Protein AF-A0A927KYG1-F1 (afdb_monomer_lite)

Secondary structure (DSSP, 8-state):
-HHHHHHTTB-TTT--BSS-EEEEE-TTT-BEEEEEEHHHHHHGGG-SSHHHHHHHS-HHHHTT---B-EETTTEEPPPP---HHHHTTSHHHHHHHHHHHHHHHHHTT-

Sequence (110 aa):
MALAAWHGRCCAVCGFHNLRLVEDHNHDTGLIRGLLCRSCNGKEPHDHGLFRKYRERPPVQILDIHLRYWDPRHGYAQPRDTTPRQLDNHPAYALAARLGERLNSHEENQ

Organism: NCBI:txid2746961

Foldseek 3Di:
DVQVVVCVQAAPQPRDHPADWDFAADLQAQWTQGIHHPVCSVCLVPDCPSNVVCVVCGSCNVVVHTDGDADPPPGTRDHDDPDVVVLCVDPVSVVVVVVVVVVVVVVVVD

pLDDT: mean 84.15, std 15.51, range [48.44, 97.75]

InterPro domains:
  IPR004211 Recombination endonuclease VII [PF02945] (3-43)
  IPR038563 Recombination endonuclease VII superfamily [G3DSA:3.40.1800.10] (1-56)
  IPR044925 His-Me finger superfamily [SSF54060] (3-45)

Structure (mmCIF, N/CA/C/O backbone):
data_AF-A0A927KYG1-F1
#
_entry.id   AF-A0A927KYG1-F1
#
loop_
_atom_site.group_PDB
_atom_site.id
_atom_site.type_symbol
_atom_site.label_atom_id
_atom_site.label_alt_id
_atom_site.label_comp_id
_atom_site.label_asym_id
_atom_site.label_entity_id
_atom_site.label_seq_id
_atom_site.pdbx_PDB_ins_code
_atom_site.Cartn_x
_atom_site.Cartn_y
_atom_site.Cartn_z
_atom_site.occupancy
_atom_site.B_iso_or_equiv
_atom_site.auth_seq_id
_atom_site.auth_comp_id
_atom_site.auth_asym_id
_atom_site.auth_atom_id
_atom_site.pdbx_PDB_model_num
ATOM 1 N N . MET A 1 1 ? -15.947 -3.769 0.123 1.00 69.94 1 MET A N 1
ATOM 2 C CA . MET A 1 1 ? -14.811 -4.529 -0.449 1.00 69.94 1 MET A CA 1
ATOM 3 C C . MET A 1 1 ? -14.045 -5.226 0.671 1.00 69.94 1 MET A C 1
ATOM 5 O O . MET A 1 1 ? -13.880 -4.612 1.722 1.00 69.94 1 MET A O 1
ATOM 9 N N . ALA A 1 2 ? -13.597 -6.472 0.466 1.00 88.25 2 ALA A N 1
ATOM 10 C CA . ALA A 1 2 ? -12.969 -7.320 1.494 1.00 88.25 2 ALA A CA 1
ATOM 11 C C . ALA A 1 2 ? -11.737 -6.680 2.164 1.00 88.25 2 ALA A C 1
ATOM 13 O O . ALA A 1 2 ? -11.622 -6.711 3.386 1.00 88.25 2 ALA A O 1
ATOM 14 N N . LEU A 1 3 ? -10.883 -6.000 1.388 1.00 92.81 3 LEU A N 1
ATOM 15 C CA . LEU A 1 3 ? -9.721 -5.272 1.911 1.00 92.81 3 LEU A CA 1
ATOM 16 C C . LEU A 1 3 ? -10.125 -4.184 2.923 1.00 92.81 3 LEU A C 1
ATOM 18 O O . LEU A 1 3 ? -9.593 -4.125 4.026 1.00 92.81 3 LEU A O 1
ATOM 22 N N . ALA A 1 4 ? -11.108 -3.348 2.580 1.00 92.44 4 ALA A N 1
ATOM 23 C CA . ALA A 1 4 ? -11.582 -2.286 3.468 1.00 92.44 4 ALA A CA 1
ATOM 24 C C . ALA A 1 4 ? -12.207 -2.835 4.763 1.00 92.44 4 ALA A C 1
ATOM 26 O O . ALA A 1 4 ? -12.038 -2.235 5.824 1.00 92.44 4 ALA A O 1
ATOM 27 N N . ALA A 1 5 ? -12.897 -3.979 4.678 1.00 93.06 5 ALA A N 1
ATOM 28 C CA . ALA A 1 5 ? -13.460 -4.656 5.842 1.00 93.06 5 ALA A CA 1
ATOM 29 C C . ALA A 1 5 ? -12.360 -5.201 6.766 1.00 93.06 5 ALA A C 1
ATOM 31 O O . ALA A 1 5 ? -12.402 -4.932 7.963 1.00 93.06 5 ALA A O 1
ATOM 32 N N . TRP A 1 6 ? -11.344 -5.874 6.212 1.00 92.88 6 TRP A N 1
ATOM 33 C CA . TRP A 1 6 ? -10.195 -6.371 6.980 1.00 92.88 6 TRP A CA 1
ATOM 34 C C . TRP A 1 6 ? -9.450 -5.247 7.706 1.00 92.88 6 TRP A C 1
ATOM 36 O O . TRP A 1 6 ? -9.061 -5.393 8.859 1.00 92.88 6 TRP A O 1
ATOM 46 N N . HIS A 1 7 ? -9.306 -4.094 7.050 1.00 94.44 7 HIS A N 1
ATOM 47 C CA . HIS A 1 7 ? -8.674 -2.925 7.651 1.00 94.44 7 HIS A CA 1
ATOM 48 C C . HIS A 1 7 ? -9.464 -2.322 8.818 1.00 94.44 7 HIS A C 1
ATOM 50 O O . HIS A 1 7 ? -8.871 -1.611 9.623 1.00 94.44 7 HIS A O 1
ATOM 56 N N . GLY A 1 8 ? -10.786 -2.511 8.897 1.00 93.75 8 GLY A N 1
ATOM 57 C CA . GLY A 1 8 ? -11.591 -1.992 10.009 1.00 93.75 8 GLY A CA 1
ATOM 58 C C . GLY A 1 8 ? -11.488 -0.473 10.221 1.00 93.75 8 GLY A C 1
ATOM 59 O O . GLY A 1 8 ? -11.603 -0.003 11.347 1.00 93.75 8 GLY A O 1
ATOM 60 N N . ARG A 1 9 ? -11.258 0.309 9.152 1.00 92.69 9 ARG A N 1
ATOM 61 C CA . ARG A 1 9 ? -10.961 1.765 9.194 1.00 92.69 9 ARG A CA 1
ATOM 62 C C . ARG A 1 9 ? -9.637 2.135 9.886 1.00 92.69 9 ARG A C 1
ATOM 64 O O . ARG A 1 9 ? -9.462 3.295 10.269 1.00 92.69 9 ARG A O 1
ATOM 71 N N . CYS A 1 10 ? -8.701 1.196 9.986 1.00 96.12 10 CYS A N 1
ATOM 72 C CA . CYS A 1 10 ? -7.368 1.402 10.542 1.00 96.12 10 CYS A CA 1
ATOM 73 C C . CYS A 1 10 ? -6.288 1.440 9.451 1.00 96.12 10 CYS A C 1
ATOM 75 O O . CYS A 1 10 ? -6.343 0.731 8.440 1.00 96.12 10 CYS A O 1
ATOM 77 N N . CYS A 1 11 ? -5.268 2.266 9.677 1.00 97.25 11 CYS A N 1
ATOM 78 C CA . CYS A 1 11 ? -4.049 2.253 8.871 1.00 97.25 11 CYS A CA 1
ATOM 79 C C . CYS A 1 11 ? -3.274 0.948 9.110 1.00 97.25 11 CYS A C 1
ATOM 81 O O . CYS A 1 11 ? -2.988 0.630 10.263 1.00 97.25 11 CYS A O 1
ATOM 83 N N . ALA A 1 12 ? -2.861 0.243 8.050 1.00 96.50 12 ALA A N 1
ATOM 84 C CA . ALA A 1 12 ? -2.082 -0.998 8.200 1.00 96.50 12 ALA A CA 1
ATOM 85 C C . ALA A 1 12 ? -0.705 -0.807 8.856 1.00 96.50 12 ALA A C 1
ATOM 87 O O . ALA A 1 12 ? -0.116 -1.778 9.315 1.00 96.50 12 ALA A O 1
ATOM 88 N N . VAL A 1 13 ? -0.182 0.423 8.887 1.00 95.94 13 VAL A N 1
ATOM 89 C CA . VAL A 1 13 ? 1.153 0.706 9.433 1.00 95.94 13 VAL A CA 1
ATOM 90 C C . VAL A 1 13 ? 1.082 1.234 10.863 1.00 95.94 13 VAL A C 1
ATOM 92 O O . VAL A 1 13 ? 1.708 0.669 11.750 1.00 95.94 13 VAL A O 1
ATOM 95 N N . CYS A 1 14 ? 0.337 2.315 11.113 1.00 95.69 14 CYS A N 1
ATOM 96 C CA . CYS A 1 14 ? 0.289 2.929 12.447 1.00 95.69 14 CYS A CA 1
ATOM 97 C C . CYS A 1 14 ? -0.874 2.450 13.326 1.00 95.69 14 CYS A C 1
ATOM 99 O O . CYS A 1 14 ? -0.923 2.818 14.494 1.00 95.69 14 CYS A O 1
ATOM 101 N N . GLY A 1 15 ? -1.835 1.698 12.781 1.00 95.31 15 GLY A N 1
ATOM 102 C CA . GLY A 1 15 ? -2.982 1.172 13.529 1.00 95.31 15 GLY A CA 1
ATOM 103 C C . GLY A 1 15 ? -4.047 2.201 13.927 1.00 95.31 15 GLY A C 1
ATOM 104 O O . GLY A 1 15 ? -5.117 1.807 14.379 1.00 95.31 15 GLY A O 1
ATOM 105 N N . PHE A 1 16 ? -3.815 3.505 13.737 1.00 96.56 16 PHE A N 1
ATOM 106 C CA . PHE A 1 16 ? -4.803 4.528 14.091 1.00 96.56 16 PHE A CA 1
ATOM 107 C C . PHE A 1 16 ? -6.085 4.423 13.255 1.00 96.56 16 PHE A C 1
ATOM 109 O O . PHE A 1 16 ? -6.041 4.239 12.032 1.00 96.56 16 PHE A O 1
ATOM 116 N N . HIS A 1 17 ? -7.218 4.605 13.936 1.00 92.44 17 HIS A N 1
ATOM 117 C CA . HIS A 1 17 ? -8.566 4.596 13.372 1.00 92.44 17 HIS A CA 1
ATOM 118 C C . HIS A 1 17 ? -9.070 6.015 13.055 1.00 92.44 17 HIS A C 1
ATOM 120 O O . HIS A 1 17 ? -8.482 7.015 13.462 1.00 92.44 17 HIS A O 1
ATOM 126 N N . ASN A 1 18 ? -10.189 6.109 12.327 1.00 87.12 18 ASN A N 1
ATOM 127 C CA . ASN A 1 18 ? -10.878 7.365 11.968 1.00 8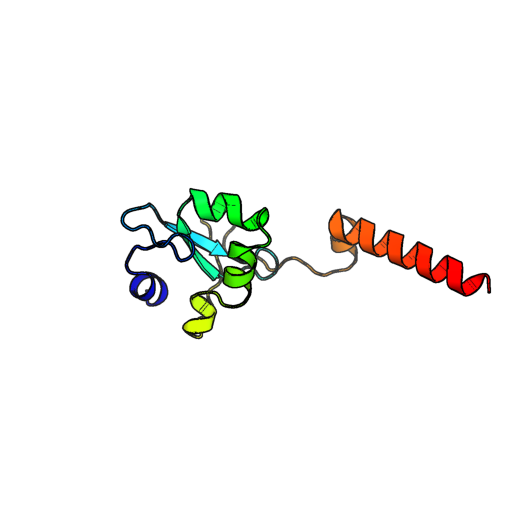7.12 18 ASN A CA 1
ATOM 128 C C . ASN A 1 18 ? -10.072 8.365 11.123 1.00 87.12 18 ASN A C 1
ATOM 130 O O . ASN A 1 18 ? -10.505 9.497 10.918 1.00 87.12 18 ASN A O 1
ATOM 134 N N . LEU A 1 19 ? -8.936 7.946 10.573 1.00 90.12 19 LEU A N 1
ATOM 135 C CA . LEU A 1 19 ? -8.191 8.729 9.599 1.00 90.12 19 LEU A CA 1
ATOM 136 C C . LEU A 1 19 ? -8.738 8.484 8.194 1.00 90.12 19 LEU A C 1
ATOM 138 O O . LEU A 1 19 ? -9.212 7.394 7.871 1.00 90.12 19 LEU A O 1
ATOM 142 N N . ARG A 1 20 ? -8.613 9.488 7.320 1.00 93.94 20 ARG A N 1
ATOM 143 C CA . ARG A 1 20 ? -8.821 9.273 5.885 1.00 93.94 20 ARG A CA 1
ATOM 144 C C . ARG A 1 20 ? -7.737 8.327 5.375 1.00 93.94 20 ARG A C 1
ATOM 146 O O . ARG A 1 20 ? -6.553 8.681 5.393 1.00 93.94 20 ARG A O 1
ATOM 153 N N . LEU A 1 21 ? -8.169 7.155 4.926 1.00 96.56 21 LEU A N 1
ATOM 154 C CA . LEU A 1 21 ? -7.305 6.157 4.318 1.00 96.56 21 LEU A CA 1
ATOM 155 C C . LEU A 1 21 ? -7.200 6.375 2.806 1.00 96.56 21 LEU A C 1
ATOM 157 O O . LEU A 1 21 ? -8.117 6.910 2.178 1.00 96.56 21 LEU A O 1
ATOM 161 N N . VAL A 1 22 ? -6.062 5.978 2.255 1.00 96.12 22 VAL A N 1
ATOM 162 C CA . VAL A 1 22 ? -5.744 5.970 0.829 1.00 96.12 22 VAL A CA 1
ATOM 163 C C . VAL A 1 22 ? -5.220 4.592 0.447 1.00 96.12 22 VAL A C 1
ATOM 165 O O . VAL A 1 22 ? -4.675 3.878 1.292 1.00 96.12 22 VAL A O 1
ATOM 168 N N . GLU A 1 23 ? -5.420 4.221 -0.812 1.00 96.75 23 GLU A N 1
ATOM 169 C CA . GLU A 1 23 ? -4.876 2.995 -1.382 1.00 96.75 23 GLU A CA 1
ATOM 170 C C . GLU A 1 23 ? -3.389 3.188 -1.655 1.00 96.75 23 GLU A C 1
ATOM 172 O O . GLU A 1 23 ? -2.986 3.995 -2.492 1.00 96.75 23 GLU A O 1
ATOM 177 N N . ASP A 1 24 ? -2.583 2.443 -0.918 1.00 96.81 24 ASP A N 1
ATOM 178 C CA . ASP A 1 24 ? -1.156 2.340 -1.145 1.00 96.81 24 ASP A CA 1
ATOM 179 C C . ASP A 1 24 ? -0.890 1.220 -2.160 1.00 96.81 24 ASP A C 1
ATOM 181 O O . ASP A 1 24 ? -1.523 0.1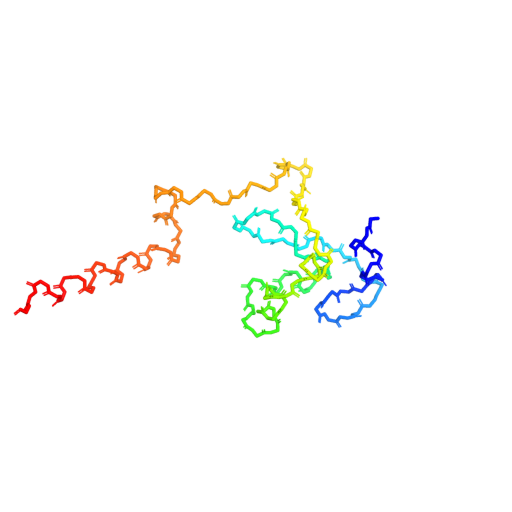60 -2.103 1.00 96.81 24 ASP A O 1
ATOM 185 N N . HIS A 1 25 ? 0.026 1.446 -3.101 1.00 95.75 25 HIS A N 1
ATOM 186 C CA . HIS A 1 25 ? 0.315 0.501 -4.174 1.00 95.75 25 HIS A CA 1
ATOM 187 C C . HIS A 1 25 ? 1.805 0.442 -4.499 1.00 95.75 25 HIS A C 1
ATOM 189 O O . HIS A 1 25 ? 2.562 1.382 -4.274 1.00 95.75 25 HIS A O 1
ATOM 195 N N . ASN A 1 26 ? 2.232 -0.695 -5.038 1.00 93.69 26 ASN A N 1
ATOM 196 C CA . ASN A 1 26 ? 3.580 -0.860 -5.543 1.00 93.69 26 ASN A CA 1
ATOM 197 C C . ASN A 1 26 ? 3.702 -0.145 -6.899 1.00 93.69 26 ASN A C 1
ATOM 199 O O . ASN A 1 26 ? 3.015 -0.499 -7.854 1.00 93.69 26 ASN A O 1
ATOM 203 N N . HIS A 1 27 ? 4.598 0.837 -6.986 1.00 89.00 27 HIS A N 1
ATOM 204 C CA . HIS A 1 27 ? 4.832 1.616 -8.204 1.00 89.00 27 HIS A CA 1
ATOM 205 C C . HIS A 1 27 ? 5.545 0.840 -9.328 1.00 89.00 27 HIS A C 1
ATOM 207 O O . HIS A 1 27 ? 5.578 1.323 -10.456 1.00 89.00 27 HIS A O 1
ATOM 213 N N . ASP A 1 28 ? 6.133 -0.325 -9.044 1.00 88.19 28 ASP A N 1
ATOM 214 C CA . ASP A 1 28 ? 6.699 -1.223 -10.059 1.00 88.19 28 ASP A CA 1
ATOM 215 C C . ASP A 1 28 ? 5.625 -2.085 -10.718 1.00 88.19 28 ASP A C 1
ATOM 217 O O . ASP A 1 28 ? 5.643 -2.293 -11.925 1.00 88.19 28 ASP A O 1
ATOM 221 N N . THR A 1 29 ? 4.672 -2.597 -9.940 1.00 90.69 29 THR A N 1
ATOM 222 C CA . THR A 1 29 ? 3.686 -3.568 -10.444 1.00 90.69 29 THR A CA 1
ATOM 223 C C . THR A 1 29 ? 2.307 -2.969 -10.683 1.00 90.69 29 THR A C 1
ATOM 225 O O . THR A 1 29 ? 1.482 -3.597 -11.347 1.00 90.69 29 THR A O 1
ATOM 228 N N . GLY A 1 30 ? 2.022 -1.798 -10.113 1.00 92.69 30 GLY A N 1
ATOM 229 C CA . GLY A 1 30 ? 0.699 -1.174 -10.076 1.00 92.69 30 GLY A CA 1
ATOM 230 C C . GLY A 1 30 ? -0.299 -1.863 -9.136 1.00 92.69 30 GLY A C 1
ATOM 231 O O . GLY A 1 30 ? -1.482 -1.519 -9.145 1.00 92.69 30 GLY A O 1
ATOM 232 N N . LEU A 1 31 ? 0.133 -2.854 -8.348 1.00 95.88 31 LEU A N 1
ATOM 233 C CA . LEU A 1 31 ? -0.747 -3.602 -7.446 1.00 95.88 31 LEU A CA 1
ATOM 234 C C . LEU A 1 31 ? -0.902 -2.895 -6.099 1.00 95.88 31 LEU A C 1
ATOM 236 O O . LEU A 1 31 ? 0.084 -2.470 -5.495 1.00 95.88 31 LEU A O 1
ATOM 240 N N . ILE A 1 32 ? -2.139 -2.811 -5.613 1.00 97.12 32 ILE A N 1
ATOM 241 C CA . ILE A 1 32 ? -2.462 -2.303 -4.276 1.00 97.12 32 ILE A CA 1
ATOM 242 C C . ILE A 1 32 ? -1.791 -3.196 -3.235 1.00 97.12 32 ILE A C 1
ATOM 244 O O . ILE A 1 32 ? -1.839 -4.411 -3.360 1.00 97.12 32 ILE A O 1
ATOM 248 N N . ARG A 1 33 ? -1.202 -2.602 -2.194 1.00 97.56 33 ARG A N 1
ATOM 249 C CA . ARG A 1 33 ? -0.668 -3.303 -1.017 1.00 97.56 33 ARG A CA 1
ATOM 250 C C . ARG A 1 33 ? -1.662 -3.265 0.145 1.00 97.56 33 ARG A C 1
ATOM 252 O O . ARG A 1 33 ? -1.855 -4.258 0.844 1.00 97.56 33 ARG A O 1
ATOM 259 N N . GLY A 1 34 ? -2.340 -2.140 0.353 1.00 97.06 34 GLY A N 1
ATOM 260 C CA . GLY A 1 34 ? -3.353 -2.004 1.397 1.00 97.06 34 GLY A CA 1
ATOM 261 C C . GLY A 1 34 ? -3.808 -0.563 1.589 1.00 97.06 34 GLY A C 1
ATOM 262 O O . GLY A 1 34 ? -3.560 0.295 0.749 1.00 97.06 34 GLY A O 1
ATOM 263 N N . LEU A 1 35 ? -4.472 -0.297 2.713 1.00 97.44 35 LEU A N 1
ATOM 264 C CA . LEU A 1 35 ? -4.935 1.041 3.072 1.00 97.44 35 LEU A CA 1
ATOM 265 C C . LEU A 1 35 ? -4.042 1.694 4.133 1.00 97.44 35 LEU A C 1
ATOM 267 O O . LEU A 1 35 ? -3.854 1.168 5.237 1.00 97.44 35 LEU A O 1
ATOM 271 N N . LEU A 1 36 ? -3.539 2.886 3.827 1.00 97.75 36 LEU A N 1
ATOM 272 C CA . LEU A 1 36 ? -2.706 3.683 4.726 1.00 97.75 36 LEU A CA 1
ATOM 273 C C . LEU A 1 36 ? -3.357 5.033 5.011 1.00 97.75 36 LEU A C 1
ATOM 275 O O . LEU A 1 36 ? -4.107 5.563 4.199 1.00 97.75 36 LEU A O 1
ATOM 279 N N . CYS A 1 37 ? -3.058 5.641 6.159 1.00 97.62 37 CYS A N 1
ATOM 280 C CA . CYS A 1 37 ? -3.367 7.058 6.338 1.00 97.62 37 CYS A CA 1
ATOM 281 C C . CYS A 1 37 ? -2.423 7.910 5.472 1.00 97.62 37 CYS A C 1
ATOM 283 O O . CYS A 1 37 ? -1.307 7.489 5.161 1.00 97.62 37 CYS A O 1
ATOM 285 N N . ARG A 1 38 ? -2.823 9.145 5.136 1.00 96.50 38 ARG A N 1
ATOM 286 C CA . ARG A 1 38 ? -2.004 10.050 4.300 1.00 96.50 38 ARG A CA 1
ATOM 287 C C . ARG A 1 38 ? -0.575 10.258 4.822 1.00 96.50 38 ARG A C 1
ATOM 289 O O . ARG A 1 38 ? 0.351 10.341 4.026 1.00 96.50 38 ARG A O 1
ATOM 296 N N . SER A 1 39 ? -0.390 10.313 6.144 1.00 95.50 39 SER A N 1
ATOM 297 C CA . SER A 1 39 ? 0.939 10.486 6.748 1.00 95.50 39 SER A CA 1
ATOM 298 C C . SER A 1 39 ? 1.832 9.260 6.544 1.00 95.50 39 SER A C 1
ATOM 300 O O . SER A 1 39 ? 2.981 9.410 6.142 1.00 95.50 39 SER A O 1
ATOM 302 N N . CYS A 1 40 ? 1.307 8.051 6.770 1.00 97.06 40 CYS A N 1
ATOM 303 C CA . CYS A 1 40 ? 2.055 6.819 6.522 1.00 97.06 40 CYS A CA 1
ATOM 304 C C . CYS A 1 40 ? 2.334 6.634 5.030 1.00 97.06 40 CYS A C 1
ATOM 306 O O . CYS A 1 40 ? 3.467 6.345 4.674 1.00 97.06 40 CYS A O 1
ATOM 308 N N . ASN A 1 41 ? 1.346 6.879 4.166 1.00 96.62 41 ASN A N 1
ATOM 309 C CA . ASN A 1 41 ? 1.512 6.772 2.717 1.00 96.62 41 ASN A CA 1
ATOM 310 C C . ASN A 1 41 ? 2.628 7.687 2.187 1.00 96.62 41 ASN A C 1
ATOM 312 O O . ASN A 1 41 ? 3.393 7.287 1.325 1.00 96.62 41 ASN A O 1
ATOM 316 N N . GLY A 1 42 ? 2.752 8.910 2.715 1.00 93.44 42 GLY A N 1
ATOM 317 C CA . GLY A 1 42 ? 3.833 9.821 2.325 1.00 93.44 42 GLY A CA 1
ATOM 318 C C . GLY A 1 42 ? 5.219 9.409 2.836 1.00 93.44 42 GLY A C 1
ATOM 319 O O . GLY A 1 42 ? 6.219 9.779 2.234 1.00 93.44 42 GLY A O 1
ATOM 320 N N . LYS A 1 43 ? 5.296 8.653 3.938 1.00 93.75 43 LYS A N 1
ATOM 321 C CA . LYS A 1 43 ? 6.562 8.155 4.508 1.00 93.75 43 LYS A CA 1
ATOM 322 C C . LYS A 1 43 ? 7.009 6.828 3.907 1.00 93.75 43 LYS A C 1
ATOM 324 O O . LYS A 1 43 ? 8.198 6.531 3.942 1.00 93.75 43 LYS A O 1
ATOM 329 N N . GLU A 1 44 ? 6.072 6.048 3.374 1.00 93.19 44 GLU A N 1
ATOM 330 C CA . GLU A 1 44 ? 6.322 4.706 2.847 1.00 93.19 44 GLU A CA 1
ATOM 331 C C . GLU A 1 44 ? 7.531 4.618 1.901 1.00 93.19 44 GLU A C 1
ATOM 333 O O . GLU A 1 44 ? 8.358 3.724 2.121 1.00 93.19 44 GLU A O 1
ATOM 338 N N . PRO A 1 45 ? 7.727 5.548 0.944 1.00 87.81 45 PRO A N 1
ATOM 339 C CA . PRO A 1 45 ? 8.849 5.472 0.010 1.00 87.81 45 PRO A CA 1
ATOM 340 C C . PRO A 1 45 ? 10.219 5.739 0.649 1.00 87.81 45 PRO A C 1
ATOM 342 O O . PRO A 1 45 ? 11.244 5.424 0.052 1.00 87.81 45 PRO A O 1
ATOM 345 N N . HIS A 1 46 ? 10.252 6.346 1.838 1.00 85.88 46 HIS A N 1
ATOM 346 C CA . HIS A 1 46 ? 11.464 6.901 2.450 1.00 85.88 46 HIS A CA 1
ATOM 347 C C . HIS A 1 46 ? 11.960 6.113 3.667 1.00 85.88 4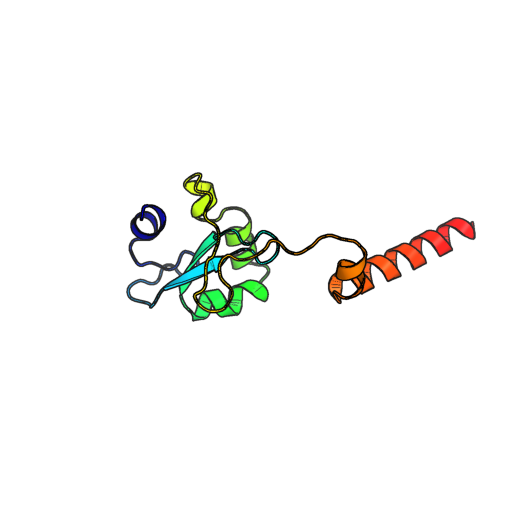6 HIS A C 1
ATOM 349 O O . HIS A 1 46 ? 13.033 6.409 4.189 1.00 85.88 46 HIS A O 1
ATOM 355 N N . ASP A 1 47 ? 11.193 5.131 4.142 1.00 83.31 47 ASP A N 1
ATOM 356 C CA . ASP A 1 47 ? 11.531 4.344 5.325 1.00 83.31 47 ASP A CA 1
ATOM 357 C C . ASP A 1 47 ? 11.766 2.868 4.956 1.00 83.31 47 ASP A C 1
ATOM 359 O O . ASP A 1 47 ? 10.927 2.177 4.363 1.00 83.31 47 ASP A O 1
ATOM 363 N N . HIS A 1 48 ? 12.948 2.373 5.318 1.00 80.00 48 HIS A N 1
ATOM 364 C CA . HIS A 1 48 ? 13.395 1.001 5.075 1.00 80.00 48 HIS A CA 1
ATOM 365 C C . HIS A 1 48 ? 13.247 0.082 6.298 1.00 80.00 48 HIS A C 1
ATOM 367 O O . HIS A 1 48 ? 13.564 -1.104 6.209 1.00 80.00 48 HIS A O 1
ATOM 373 N N . GLY A 1 49 ? 12.753 0.597 7.425 1.00 89.94 49 GLY A N 1
ATOM 374 C CA . GLY A 1 49 ? 12.451 -0.155 8.636 1.00 89.94 49 GLY A CA 1
ATOM 375 C C . GLY A 1 49 ? 11.025 -0.700 8.617 1.00 89.94 49 GLY A C 1
ATOM 376 O O . GLY A 1 49 ? 10.749 -1.753 8.039 1.00 89.94 49 GLY A O 1
ATOM 377 N N . LEU A 1 50 ? 10.097 0.013 9.259 1.00 91.00 50 LEU A N 1
ATOM 378 C CA . LEU A 1 50 ? 8.716 -0.450 9.444 1.00 91.00 50 LEU A CA 1
ATOM 379 C C . LEU A 1 50 ? 8.019 -0.740 8.106 1.00 91.00 50 LEU A C 1
ATOM 381 O O . LEU A 1 50 ? 7.361 -1.770 7.949 1.00 91.00 50 LEU A O 1
ATOM 385 N N . PHE A 1 51 ? 8.212 0.132 7.119 1.00 94.56 51 PHE A N 1
ATOM 386 C CA . PHE A 1 51 ? 7.558 -0.010 5.821 1.00 94.56 51 PHE A CA 1
ATOM 387 C C . PHE A 1 51 ? 8.147 -1.132 4.971 1.00 94.56 51 PHE A C 1
ATOM 389 O O . PHE A 1 51 ? 7.449 -1.674 4.119 1.00 94.56 51 PHE A O 1
ATOM 396 N N . ARG A 1 52 ? 9.385 -1.567 5.235 1.00 93.44 52 ARG A N 1
ATOM 397 C CA . ARG A 1 52 ? 9.917 -2.780 4.606 1.00 93.44 52 ARG A CA 1
ATOM 398 C C . ARG A 1 52 ? 9.102 -4.006 5.012 1.00 93.44 52 ARG A C 1
ATOM 400 O O . ARG A 1 52 ? 8.688 -4.750 4.134 1.00 93.44 52 ARG A O 1
ATOM 407 N N . LYS A 1 53 ? 8.791 -4.170 6.301 1.00 93.44 53 LYS A N 1
ATOM 408 C CA . LYS A 1 53 ? 7.947 -5.287 6.769 1.00 93.44 53 LYS A CA 1
ATOM 409 C C . LYS A 1 53 ? 6.541 -5.228 6.173 1.00 93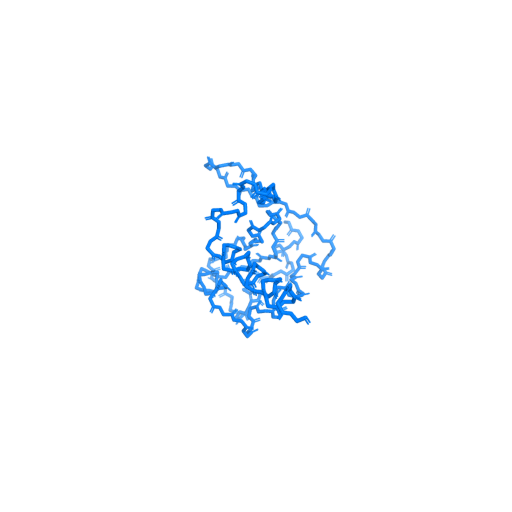.44 53 LYS A C 1
ATOM 411 O O . LYS A 1 53 ? 5.991 -6.249 5.778 1.00 93.44 53 LYS A O 1
ATOM 416 N N . TYR A 1 54 ? 5.981 -4.022 6.068 1.00 95.81 54 TYR A N 1
ATOM 417 C CA . TYR A 1 54 ? 4.707 -3.803 5.383 1.00 95.81 54 TYR A CA 1
ATOM 418 C C . TYR A 1 54 ? 4.758 -4.239 3.907 1.00 95.81 54 TYR A C 1
ATOM 420 O O . TYR A 1 54 ? 3.834 -4.897 3.440 1.00 95.81 54 TYR A O 1
ATOM 428 N N . ARG A 1 55 ? 5.849 -3.935 3.188 1.00 95.06 55 ARG A N 1
ATOM 429 C CA . ARG A 1 55 ? 6.069 -4.372 1.797 1.00 95.06 55 ARG A CA 1
ATOM 430 C C . ARG A 1 55 ? 6.273 -5.879 1.652 1.00 95.06 55 ARG A C 1
ATOM 432 O O . ARG A 1 55 ? 5.844 -6.438 0.651 1.00 95.06 55 ARG A O 1
ATOM 439 N N . GLU A 1 56 ? 6.931 -6.515 2.618 1.00 94.31 56 GLU A N 1
ATOM 440 C CA . GLU A 1 56 ? 7.206 -7.959 2.618 1.00 94.31 56 GLU A CA 1
ATOM 441 C C . GLU A 1 56 ? 5.952 -8.802 2.880 1.00 94.31 56 GLU A C 1
ATOM 443 O O . GLU A 1 56 ? 5.891 -9.952 2.449 1.00 94.31 56 GLU A O 1
ATOM 448 N N . ARG A 1 57 ? 4.964 -8.257 3.602 1.00 95.44 57 ARG A N 1
ATOM 449 C CA . ARG A 1 57 ? 3.713 -8.964 3.905 1.00 95.44 57 ARG A CA 1
ATOM 450 C C . ARG A 1 57 ? 2.508 -8.013 3.986 1.00 95.44 57 ARG A C 1
ATOM 452 O O . ARG A 1 57 ? 1.947 -7.820 5.070 1.00 95.44 57 ARG A O 1
ATOM 459 N N . PRO A 1 58 ? 2.103 -7.397 2.864 1.00 96.50 58 PRO A N 1
ATOM 460 C CA . PRO A 1 58 ? 1.014 -6.435 2.841 1.00 96.50 58 PRO A CA 1
ATOM 461 C C . PRO A 1 58 ? -0.358 -7.103 3.056 1.00 96.50 58 PRO A C 1
ATOM 463 O O . PRO A 1 58 ? -0.519 -8.295 2.777 1.00 96.50 58 PRO A O 1
ATOM 466 N N . PRO A 1 59 ? -1.379 -6.343 3.496 1.00 96.94 59 PRO A N 1
ATOM 467 C CA . PRO A 1 59 ? -2.743 -6.839 3.696 1.00 96.94 59 PRO A CA 1
ATOM 468 C C . PRO A 1 59 ? -3.311 -7.641 2.524 1.00 96.94 59 PRO A C 1
ATOM 470 O O . PRO A 1 59 ? -3.920 -8.686 2.735 1.00 96.94 59 PRO A O 1
ATOM 473 N N . VAL A 1 60 ? -3.080 -7.196 1.286 1.00 96.94 60 VAL A N 1
ATOM 474 C CA . VAL A 1 60 ? -3.563 -7.925 0.105 1.00 96.94 60 VAL A CA 1
ATOM 475 C C . VAL A 1 60 ? -2.946 -9.319 -0.023 1.00 96.94 60 VAL A C 1
ATOM 477 O O . VAL A 1 60 ? -3.643 -10.236 -0.428 1.00 96.94 60 VAL A O 1
ATOM 480 N N . GLN A 1 61 ? -1.686 -9.511 0.384 1.00 96.12 61 GLN A N 1
ATOM 481 C CA . GLN A 1 61 ? -1.020 -10.814 0.333 1.00 96.12 61 GLN A CA 1
ATOM 482 C C . GLN A 1 61 ? -1.549 -11.736 1.432 1.00 96.12 61 GLN A C 1
ATOM 484 O O . GLN A 1 61 ? -1.729 -12.925 1.206 1.00 96.12 61 GLN A O 1
ATOM 489 N N . ILE A 1 62 ? -1.829 -11.191 2.621 1.00 95.69 62 ILE A N 1
ATOM 490 C CA . ILE A 1 62 ? -2.443 -11.947 3.726 1.00 95.69 62 ILE A CA 1
ATOM 491 C C . ILE A 1 62 ? -3.825 -12.476 3.320 1.00 95.69 62 ILE A C 1
ATOM 493 O O . ILE A 1 62 ? -4.219 -13.558 3.746 1.00 95.69 62 ILE A O 1
ATOM 497 N N . LEU A 1 63 ? -4.548 -11.705 2.509 1.00 95.69 63 LEU A N 1
ATOM 498 C CA . LEU A 1 63 ? -5.895 -12.016 2.041 1.00 95.69 63 LEU A CA 1
ATOM 499 C C . LEU A 1 63 ? -5.941 -12.742 0.690 1.00 95.69 63 LEU A C 1
ATOM 501 O O . LEU A 1 63 ? -7.037 -13.058 0.239 1.00 95.69 63 LEU A O 1
ATOM 505 N N . ASP A 1 64 ? -4.793 -12.960 0.046 1.00 96.06 64 ASP A N 1
ATOM 506 C CA . ASP A 1 64 ? -4.680 -13.483 -1.323 1.00 96.06 64 ASP A CA 1
ATOM 507 C C . ASP A 1 64 ? -5.515 -12.700 -2.364 1.00 96.06 64 ASP A C 1
ATOM 509 O O . ASP A 1 64 ? -6.204 -13.237 -3.230 1.00 96.06 64 ASP A O 1
ATOM 513 N N . ILE A 1 65 ? -5.480 -11.372 -2.261 1.00 94.44 65 ILE A N 1
ATOM 514 C CA . ILE A 1 65 ? -6.205 -10.444 -3.130 1.00 94.44 65 ILE A CA 1
ATOM 515 C C . ILE A 1 65 ? -5.230 -9.796 -4.115 1.00 94.44 65 ILE A C 1
ATOM 517 O O . ILE A 1 65 ? -4.197 -9.261 -3.728 1.00 94.44 65 ILE A O 1
ATOM 521 N N . HIS A 1 66 ? -5.605 -9.747 -5.391 1.00 94.12 66 HIS A N 1
ATOM 522 C CA . HIS A 1 66 ? -4.811 -9.109 -6.440 1.00 94.12 66 HIS A CA 1
ATOM 523 C C . HIS A 1 66 ? -5.611 -7.975 -7.082 1.00 94.12 66 HIS A C 1
ATOM 525 O O . HIS A 1 66 ? -6.408 -8.191 -7.992 1.00 94.12 66 HIS A O 1
ATOM 531 N N . LEU A 1 67 ? -5.416 -6.752 -6.583 1.00 93.69 67 LEU A N 1
ATOM 532 C CA . LEU A 1 67 ? -6.098 -5.558 -7.083 1.00 93.69 67 LEU A CA 1
ATOM 533 C C . LEU A 1 67 ? -5.101 -4.592 -7.706 1.00 93.69 67 LEU A C 1
ATOM 535 O O . LEU A 1 67 ? -4.040 -4.324 -7.143 1.00 93.69 67 LEU A O 1
ATOM 539 N N . ARG A 1 68 ? -5.472 -4.043 -8.860 1.00 95.06 68 ARG A N 1
ATOM 540 C CA . ARG A 1 68 ? -4.708 -3.000 -9.537 1.00 95.06 68 ARG A CA 1
ATOM 541 C C . ARG A 1 68 ? -5.195 -1.637 -9.082 1.00 95.06 68 ARG A C 1
ATOM 543 O O . ARG A 1 68 ? -6.402 -1.406 -9.045 1.00 95.06 68 ARG A O 1
ATOM 550 N N . TYR A 1 69 ? -4.256 -0.760 -8.753 1.00 95.44 69 TYR A N 1
ATOM 551 C CA . TYR A 1 69 ? -4.575 0.616 -8.404 1.00 95.44 69 TYR A CA 1
ATOM 552 C C . TYR A 1 69 ? -5.217 1.322 -9.599 1.00 95.44 69 TYR A C 1
ATOM 554 O O . TYR A 1 69 ? -4.822 1.091 -10.745 1.00 95.44 69 TYR A O 1
ATOM 562 N N . TRP A 1 70 ? -6.205 2.167 -9.327 1.00 95.12 70 TRP A N 1
ATOM 563 C CA . TRP A 1 70 ? -6.891 2.966 -10.332 1.00 95.12 70 TRP A CA 1
ATOM 564 C C . TRP A 1 70 ? -7.033 4.398 -9.840 1.00 95.12 70 TRP A C 1
ATOM 566 O O . TRP A 1 70 ? -7.435 4.632 -8.699 1.00 95.12 70 TRP A O 1
ATOM 576 N N . ASP A 1 71 ? -6.755 5.355 -10.717 1.00 92.38 71 ASP A N 1
ATOM 577 C CA . ASP A 1 71 ? -7.009 6.761 -10.457 1.00 92.38 71 ASP A CA 1
ATOM 578 C C . ASP A 1 71 ? -7.813 7.409 -11.597 1.00 92.38 71 ASP A C 1
ATOM 580 O O . ASP A 1 71 ? -7.677 7.033 -12.762 1.00 92.38 71 ASP A O 1
ATOM 584 N N . PRO A 1 72 ? -8.650 8.411 -11.291 1.00 93.56 72 PRO A N 1
ATOM 585 C CA . PRO A 1 72 ? -9.540 9.019 -12.277 1.00 93.56 72 PRO A CA 1
ATOM 586 C C . PRO A 1 72 ? -8.822 9.845 -13.353 1.00 93.56 72 PRO A C 1
ATOM 588 O O . PRO A 1 72 ? -9.468 10.246 -14.318 1.00 93.56 72 PRO A O 1
ATOM 591 N N . ARG A 1 73 ? -7.528 10.153 -13.192 1.00 91.88 73 ARG A N 1
ATOM 592 C CA . ARG A 1 73 ? -6.751 10.966 -14.139 1.00 91.88 73 ARG A CA 1
ATOM 593 C C . ARG A 1 73 ? -5.932 10.110 -15.102 1.00 91.88 73 ARG A C 1
ATOM 595 O O . ARG A 1 73 ? -5.854 10.469 -16.271 1.00 91.88 73 ARG A O 1
ATOM 602 N N . HIS A 1 74 ? -5.342 9.010 -14.635 1.00 87.62 74 HIS A N 1
ATOM 603 C CA . HIS A 1 74 ? -4.456 8.161 -15.447 1.00 87.62 74 HIS A CA 1
ATOM 604 C C . HIS A 1 74 ? -5.003 6.745 -15.681 1.00 87.62 74 HIS A C 1
ATOM 606 O O . HIS A 1 74 ? -4.411 5.973 -16.433 1.00 87.62 74 HIS A O 1
ATOM 612 N N . GLY A 1 75 ? -6.146 6.400 -15.087 1.00 93.44 75 GLY A N 1
ATOM 613 C CA . GLY A 1 75 ? -6.733 5.070 -15.187 1.00 93.44 75 GLY A CA 1
ATOM 614 C C . GLY A 1 75 ? -6.016 4.060 -14.292 1.00 93.44 75 GLY A C 1
ATOM 615 O O . GLY A 1 75 ? -5.601 4.377 -13.179 1.00 93.44 75 GLY A O 1
ATOM 616 N N . TYR A 1 76 ? -5.908 2.811 -14.748 1.00 94.31 76 TYR A N 1
ATOM 617 C CA . TYR A 1 76 ? -5.197 1.776 -13.997 1.00 94.31 76 TYR A CA 1
ATOM 618 C C . TYR A 1 76 ? -3.690 2.035 -13.986 1.00 94.31 76 TYR A C 1
ATOM 620 O O . TYR A 1 76 ? -3.104 2.300 -15.039 1.00 94.31 76 TYR A O 1
ATOM 628 N N . ALA A 1 77 ? -3.062 1.875 -12.816 1.00 91.75 77 ALA A N 1
ATOM 629 C CA . ALA A 1 77 ? -1.613 1.913 -12.685 1.00 91.75 77 ALA A CA 1
ATOM 630 C C . ALA A 1 77 ? -0.983 0.882 -13.618 1.00 91.75 77 ALA A C 1
ATOM 632 O O . ALA A 1 77 ? -1.190 -0.332 -13.480 1.00 91.75 77 ALA A O 1
ATOM 633 N N . GLN A 1 78 ? -0.201 1.397 -14.558 1.00 87.19 78 GLN A N 1
ATOM 634 C CA . GLN A 1 78 ? 0.611 0.569 -15.423 1.00 87.19 78 GLN A CA 1
ATOM 635 C C . GLN A 1 78 ? 1.797 0.037 -14.616 1.00 87.19 78 GLN A C 1
ATOM 637 O O . GLN A 1 78 ? 2.383 0.788 -13.829 1.00 87.19 78 GLN A O 1
ATOM 642 N N . PRO A 1 79 ? 2.153 -1.247 -14.777 1.00 84.50 79 PRO A N 1
ATOM 643 C CA . PRO A 1 79 ? 3.449 -1.728 -14.339 1.00 84.50 79 PRO A CA 1
ATOM 644 C C . PRO A 1 79 ? 4.542 -0.849 -14.943 1.00 84.50 79 PRO A C 1
ATOM 646 O O . PRO A 1 79 ? 4.418 -0.370 -16.072 1.00 84.50 79 PRO A O 1
ATOM 649 N N . ARG A 1 80 ? 5.615 -0.634 -14.192 1.00 80.00 80 ARG A N 1
ATOM 650 C CA . ARG A 1 80 ? 6.786 0.061 -14.703 1.00 80.00 80 ARG A CA 1
ATOM 651 C C . ARG A 1 80 ? 7.366 -0.764 -15.846 1.00 80.00 80 ARG A C 1
ATOM 653 O O . ARG A 1 80 ? 7.649 -1.948 -15.670 1.00 80.00 80 ARG A O 1
ATOM 660 N N . ASP A 1 81 ? 7.542 -0.133 -17.001 1.00 68.06 81 ASP A N 1
ATOM 661 C CA . ASP A 1 81 ? 8.203 -0.763 -18.136 1.00 68.06 81 ASP A CA 1
ATOM 662 C C . ASP A 1 81 ? 9.641 -1.121 -17.751 1.00 68.06 81 ASP A C 1
ATOM 664 O O . ASP A 1 81 ? 10.480 -0.254 -17.505 1.00 68.06 81 ASP A O 1
ATOM 668 N N . THR A 1 82 ? 9.931 -2.419 -17.708 1.00 62.69 82 THR A N 1
ATOM 669 C CA . THR A 1 82 ? 11.278 -2.962 -17.479 1.00 62.69 82 THR A CA 1
ATOM 670 C C . THR A 1 82 ? 12.074 -3.082 -18.777 1.00 62.69 82 THR A C 1
ATOM 672 O O . THR A 1 82 ? 13.101 -3.759 -18.819 1.00 62.69 82 THR A O 1
ATOM 675 N N . THR A 1 83 ? 11.623 -2.436 -19.857 1.00 58.41 83 THR A N 1
ATOM 676 C CA . THR A 1 83 ? 12.399 -2.404 -21.096 1.00 58.41 83 THR A CA 1
ATOM 677 C C . THR A 1 83 ? 13.722 -1.661 -20.843 1.00 58.41 83 THR A C 1
ATOM 679 O O . THR A 1 83 ? 13.715 -0.609 -20.192 1.00 58.41 83 THR A O 1
ATOM 682 N N . PRO A 1 84 ? 14.869 -2.169 -21.342 1.00 52.94 84 PRO A N 1
ATOM 683 C CA . PRO A 1 84 ? 16.192 -1.605 -21.043 1.00 52.94 84 PRO A CA 1
ATOM 684 C C . PRO A 1 84 ? 16.270 -0.088 -21.263 1.00 52.94 84 PRO A C 1
ATOM 686 O O . PRO A 1 84 ? 16.755 0.652 -20.416 1.00 52.94 84 PRO A O 1
ATOM 689 N N . ARG A 1 85 ? 15.630 0.393 -22.334 1.00 52.75 85 ARG A N 1
ATOM 690 C CA . ARG A 1 85 ? 15.644 1.796 -22.765 1.00 52.75 85 ARG A CA 1
ATOM 691 C C . ARG A 1 85 ? 15.018 2.785 -21.765 1.00 52.75 85 ARG A C 1
ATOM 693 O O . ARG A 1 85 ? 15.300 3.979 -21.837 1.00 52.75 85 ARG A O 1
ATOM 700 N N . GLN A 1 86 ? 14.147 2.327 -20.861 1.00 51.56 86 GLN A N 1
ATOM 701 C CA . GLN A 1 86 ? 13.565 3.149 -19.788 1.00 51.56 86 GLN A CA 1
ATOM 702 C C . GLN A 1 86 ? 14.268 2.963 -18.438 1.00 51.56 86 GLN A C 1
ATOM 704 O O . GLN A 1 86 ? 14.276 3.902 -17.639 1.00 51.56 86 GLN A O 1
ATOM 709 N N . LEU A 1 87 ? 14.902 1.810 -18.202 1.00 52.16 87 LEU A N 1
ATOM 710 C CA . LEU A 1 87 ? 15.738 1.569 -17.019 1.00 52.16 87 LEU A CA 1
ATOM 711 C C . LEU A 1 87 ? 16.984 2.469 -17.017 1.00 52.16 87 LEU A C 1
ATOM 713 O O . LEU A 1 87 ? 17.355 2.979 -15.959 1.00 52.16 87 LEU A O 1
ATOM 717 N N . ASP A 1 88 ? 17.544 2.760 -18.195 1.00 50.53 88 ASP A N 1
ATOM 718 C CA . ASP A 1 88 ? 18.693 3.663 -18.377 1.00 50.53 88 ASP A CA 1
ATOM 719 C C . ASP A 1 88 ? 18.436 5.086 -17.844 1.00 50.53 88 ASP A C 1
ATOM 721 O O . ASP A 1 88 ? 19.352 5.776 -17.395 1.00 50.53 88 ASP A O 1
ATOM 725 N N . ASN A 1 89 ? 17.171 5.523 -17.841 1.00 51.69 89 ASN A N 1
ATOM 726 C CA . ASN A 1 89 ? 16.771 6.859 -17.392 1.00 51.69 89 ASN A CA 1
ATOM 727 C C . ASN A 1 89 ? 16.415 6.922 -15.898 1.00 51.69 89 ASN A C 1
ATOM 729 O O . ASN A 1 89 ? 16.138 8.006 -15.379 1.00 51.69 89 ASN A O 1
ATOM 733 N N . HIS A 1 90 ? 16.406 5.791 -15.184 1.00 57.38 90 HIS A N 1
ATOM 734 C CA . HIS A 1 90 ? 16.095 5.770 -13.759 1.00 57.38 90 HIS A CA 1
ATOM 735 C C . HIS A 1 90 ? 17.385 5.879 -12.922 1.00 57.38 90 HIS A C 1
ATOM 737 O O . HIS A 1 90 ? 18.261 5.017 -13.027 1.00 57.38 90 HIS A O 1
ATOM 743 N N . PRO A 1 91 ? 17.518 6.876 -12.023 1.00 59.88 91 PRO A N 1
ATOM 744 C CA . PRO A 1 91 ? 18.789 7.196 -11.361 1.00 59.88 91 PRO A CA 1
ATOM 745 C C . PRO A 1 91 ? 19.369 6.040 -10.529 1.00 59.88 91 PRO A C 1
ATOM 747 O O . PRO A 1 91 ? 20.586 5.896 -10.441 1.00 59.88 91 PRO A O 1
ATOM 750 N N . ALA A 1 92 ? 18.517 5.179 -9.963 1.00 61.81 92 ALA A N 1
ATOM 751 C CA . ALA A 1 92 ? 18.965 3.996 -9.222 1.00 61.81 92 ALA A CA 1
ATOM 752 C C . ALA A 1 92 ? 19.599 2.913 -10.122 1.00 61.81 92 ALA A C 1
ATOM 754 O O . ALA A 1 92 ? 20.544 2.249 -9.703 1.00 61.81 92 ALA A O 1
ATOM 755 N N . TYR A 1 93 ? 19.116 2.754 -11.359 1.00 59.34 93 TYR A N 1
ATOM 756 C CA . TYR A 1 93 ? 19.609 1.740 -12.297 1.00 59.34 93 TYR A CA 1
ATOM 757 C C . TYR A 1 93 ? 20.788 2.256 -13.123 1.00 59.34 93 TYR A C 1
ATOM 759 O O . TYR A 1 93 ? 21.726 1.502 -13.359 1.00 59.34 93 TYR A O 1
ATOM 767 N N . ALA A 1 94 ? 20.822 3.555 -13.440 1.00 61.19 94 ALA A N 1
ATOM 768 C CA . ALA A 1 94 ? 22.000 4.205 -14.013 1.00 61.19 94 ALA A CA 1
ATOM 769 C C . ALA A 1 94 ? 23.249 4.042 -13.122 1.00 61.19 94 ALA A C 1
ATOM 771 O O . ALA A 1 94 ? 24.352 3.843 -13.628 1.00 61.19 94 ALA A O 1
ATOM 772 N N . LEU A 1 95 ? 23.094 4.087 -11.791 1.00 64.06 95 LEU A N 1
ATOM 773 C CA . LEU A 1 95 ? 24.192 3.791 -10.866 1.00 64.06 95 LEU A CA 1
ATOM 774 C C . LEU A 1 95 ? 24.597 2.310 -10.915 1.00 64.06 95 LEU A C 1
ATOM 776 O O . LEU A 1 95 ? 25.787 2.017 -10.978 1.00 64.06 95 LEU A O 1
ATOM 780 N N . ALA A 1 96 ? 23.629 1.389 -10.911 1.00 65.69 96 ALA A N 1
ATOM 781 C CA . ALA A 1 96 ? 23.896 -0.048 -10.986 1.00 65.69 96 ALA A CA 1
ATOM 782 C C . ALA A 1 96 ? 24.617 -0.441 -12.290 1.00 65.69 96 ALA A C 1
ATOM 784 O O . ALA A 1 96 ? 25.578 -1.206 -12.240 1.00 65.69 96 ALA A O 1
ATOM 785 N N . ALA A 1 97 ? 24.222 0.140 -13.426 1.00 62.72 97 ALA A N 1
ATOM 786 C CA . ALA A 1 97 ? 24.878 -0.054 -14.718 1.00 62.72 97 ALA A CA 1
ATOM 787 C C . ALA A 1 97 ? 26.340 0.428 -14.693 1.00 62.72 97 ALA A C 1
ATOM 789 O O . ALA A 1 97 ? 27.246 -0.343 -14.996 1.00 62.72 97 ALA A O 1
ATOM 790 N N . ARG A 1 98 ? 26.592 1.655 -14.207 1.00 66.75 98 ARG A N 1
ATOM 791 C CA . ARG A 1 98 ? 27.958 2.205 -14.060 1.00 66.75 98 ARG A CA 1
ATOM 792 C C . ARG A 1 98 ? 28.835 1.392 -13.105 1.00 66.75 98 ARG A C 1
ATOM 794 O O . ARG A 1 98 ? 30.047 1.314 -13.288 1.00 66.75 98 ARG A O 1
ATOM 801 N N . LEU A 1 99 ? 28.246 0.832 -12.047 1.00 70.56 99 LEU A N 1
ATOM 802 C CA . LEU A 1 99 ? 28.958 -0.054 -11.125 1.00 70.56 99 LEU A CA 1
ATOM 803 C C . LEU A 1 99 ? 29.317 -1.380 -11.803 1.00 70.56 99 LEU A C 1
ATOM 805 O O . LEU A 1 99 ? 30.448 -1.829 -11.650 1.00 70.56 99 LEU A O 1
ATOM 809 N N . GLY A 1 100 ? 28.402 -1.963 -12.582 1.00 68.31 100 GLY A N 1
ATOM 810 C CA . GLY A 1 100 ? 28.665 -3.165 -13.378 1.00 68.31 100 GLY A CA 1
ATOM 811 C C . GLY A 1 100 ? 29.782 -2.965 -14.407 1.00 68.31 100 GLY A C 1
ATOM 812 O O . GLY A 1 100 ? 30.708 -3.768 -14.461 1.00 68.31 100 GLY A O 1
ATOM 813 N N . GLU A 1 101 ? 29.761 -1.855 -15.150 1.00 71.00 101 GLU A N 1
ATOM 814 C CA . GLU A 1 101 ? 30.823 -1.493 -16.105 1.00 71.00 101 GLU A CA 1
ATOM 815 C C . GLU A 1 101 ? 32.196 -1.389 -15.425 1.00 71.00 101 GLU A C 1
ATOM 817 O O . GLU A 1 101 ? 33.183 -1.937 -15.918 1.00 71.00 101 GLU A O 1
ATOM 822 N N . ARG A 1 102 ? 32.260 -0.740 -14.253 1.00 68.44 102 ARG A N 1
ATOM 823 C CA . ARG A 1 102 ? 33.501 -0.647 -13.471 1.00 68.44 102 ARG A CA 1
ATOM 824 C C . ARG A 1 102 ? 34.007 -2.016 -13.026 1.00 68.44 102 ARG A C 1
ATOM 826 O O . ARG A 1 102 ? 35.207 -2.249 -13.112 1.00 68.44 102 ARG A O 1
ATOM 833 N N . LEU A 1 103 ? 33.131 -2.901 -12.554 1.00 66.75 103 LEU A N 1
ATOM 834 C CA . LEU A 1 103 ? 33.529 -4.239 -12.104 1.00 66.75 103 LEU A CA 1
ATOM 835 C C . LEU A 1 103 ? 34.088 -5.076 -13.265 1.00 66.75 103 LEU A C 1
ATOM 837 O O . LEU A 1 103 ? 35.187 -5.607 -13.130 1.00 66.75 103 LEU A O 1
ATOM 841 N N . ASN A 1 104 ? 33.428 -5.079 -14.426 1.00 66.44 104 ASN A N 1
ATOM 842 C CA . ASN A 1 104 ? 33.918 -5.800 -15.608 1.00 66.44 104 ASN A CA 1
ATOM 843 C C . ASN A 1 104 ? 35.265 -5.254 -16.114 1.00 66.44 104 ASN A C 1
ATOM 845 O O . ASN A 1 104 ? 36.161 -6.022 -16.447 1.00 66.44 104 ASN A O 1
ATOM 849 N N . SER A 1 105 ? 35.461 -3.930 -16.099 1.00 60.88 105 SER A N 1
ATOM 850 C CA . SER A 1 105 ? 36.735 -3.318 -16.522 1.00 60.88 105 SER A CA 1
ATOM 851 C C . SER A 1 105 ? 37.926 -3.618 -15.593 1.00 60.88 105 SER A C 1
ATOM 853 O O . SER A 1 105 ? 39.081 -3.446 -15.988 1.00 60.88 105 SER A O 1
ATOM 855 N N . HIS A 1 106 ? 37.663 -4.057 -14.357 1.00 58.75 106 HIS A N 1
ATOM 856 C CA . HIS A 1 106 ? 38.690 -4.530 -13.426 1.00 58.75 106 HIS A CA 1
ATOM 857 C C . HIS A 1 106 ? 39.019 -6.018 -13.615 1.00 58.75 106 HIS A C 1
ATOM 859 O O . HIS A 1 106 ? 40.147 -6.408 -13.322 1.00 58.75 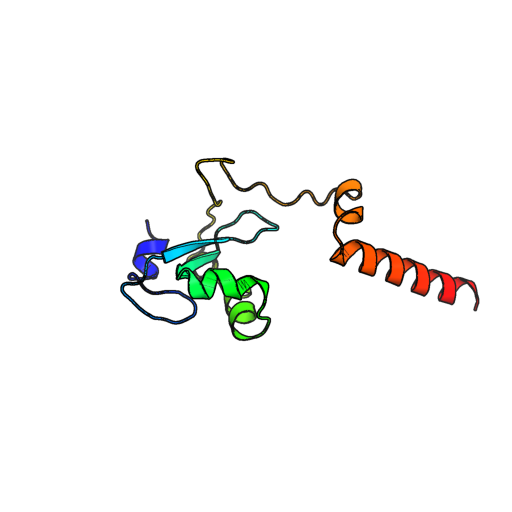106 HIS A O 1
ATOM 865 N N . GLU A 1 107 ? 38.080 -6.825 -14.117 1.00 57.00 107 GLU A N 1
ATOM 866 C CA . GLU A 1 107 ? 38.298 -8.244 -14.432 1.00 57.00 107 GLU A CA 1
ATOM 867 C C . GLU A 1 107 ? 39.058 -8.443 -15.753 1.00 57.00 107 GLU A C 1
ATOM 869 O O . GLU A 1 107 ? 39.848 -9.371 -15.860 1.00 57.00 107 GLU A O 1
ATOM 874 N N . GLU A 1 108 ? 38.902 -7.549 -16.735 1.00 57.06 108 GLU A N 1
ATOM 875 C CA . GLU A 1 108 ? 39.627 -7.622 -18.020 1.00 57.06 108 GLU A CA 1
ATOM 876 C C . GLU A 1 108 ? 41.105 -7.177 -17.943 1.00 57.06 108 GLU A C 1
ATOM 878 O O . GLU A 1 108 ? 41.850 -7.340 -18.907 1.00 57.06 108 GLU A O 1
ATOM 883 N N . ASN A 1 109 ? 41.539 -6.610 -16.812 1.00 55.16 109 ASN A N 1
ATOM 884 C CA . ASN A 1 109 ? 42.906 -6.113 -16.581 1.00 55.16 109 ASN A CA 1
ATOM 885 C C . ASN A 1 109 ? 43.720 -6.979 -15.589 1.00 55.16 109 ASN A C 1
ATOM 887 O O . ASN A 1 109 ?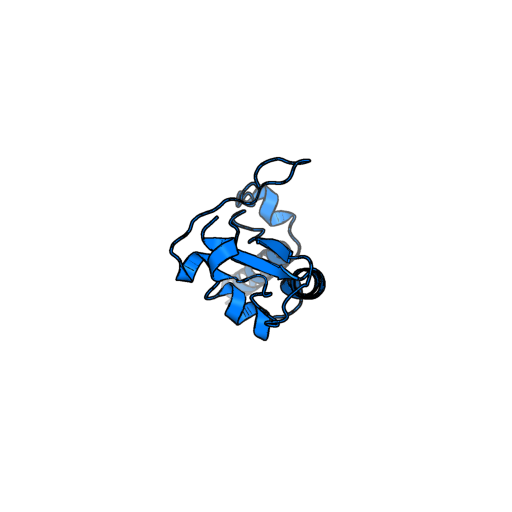 44.747 -6.518 -15.078 1.00 55.16 109 ASN A O 1
ATOM 891 N N . GLN A 1 110 ? 43.272 -8.207 -15.304 1.00 48.44 110 GLN A N 1
ATOM 892 C CA . GLN A 1 110 ? 44.027 -9.253 -14.591 1.00 48.44 110 GLN A CA 1
ATOM 893 C C . GLN A 1 110 ? 44.341 -10.422 -15.525 1.00 48.44 110 GLN A C 1
ATOM 895 O O . GLN A 1 110 ? 45.414 -11.033 -15.321 1.00 48.44 110 GLN A O 1
#

Radius of gyration: 18.21 Å; chains: 1; bounding box: 59×24×37 Å